Protein AF-A0A3C1F9Y5-F1 (afdb_monomer)

Solvent-accessible surface area (backbone atoms only — not comparable to full-atom values): 9747 Å² total; per-residue (Å²): 133,87,49,56,42,48,56,50,42,16,57,74,49,76,70,36,60,83,58,30,53,53,53,50,13,63,74,71,74,46,54,52,66,59,44,50,32,42,56,68,57,79,40,79,76,52,73,70,56,36,48,54,48,11,66,74,68,76,44,52,51,68,61,53,55,66,31,49,73,81,80,59,88,56,72,81,76,54,96,79,59,79,71,74,47,79,71,69,72,48,47,85,90,61,59,61,49,68,84,58,88,82,85,86,70,71,55,41,42,29,44,28,25,76,66,85,75,91,70,92,71,88,82,56,78,89,63,45,79,48,78,45,80,42,53,40,87,82,43,72,90,59,69,63,45,72,56,76,73,83,81,81,83,124

Secondary structure (DSSP, 8-state):
---HHHHHHHHHTTT--TTHHHHHHHHTT--HHHHHHHHTTSSPPPHHHHHHHHHHHT--HHHHHHTS----SS----TTS-PPPTTTT--GGG---TTS--SS-SEEEEEEESS--SS--PPPGGGEEEEEEEETTT-TT---EE--------

pLDDT: mean 71.64, std 17.08, range [34.31, 93.75]

Sequence (154 aa):
MINKFEKQLEKWNGGVLRGAQAKLARLLQVSTATVALWTTGKRRPSKGYVAQMAQLFGLDEFSVMRLFTPVTTYPEAHPFSPLPALRDAQGPENAYSADNSAAQSNSVSIPLLSAVPLHYPAFTGCEVTEWWTLPRQRTQGGKYLLDINNALWL

Foldseek 3Di:
DQQLLQVLLCVLVVNDSVCSLVVLCVQLVHDSVVSVCQSVLVDDDDLVSLVSVCVSSVHDSVVSRVSRDDPPVDDPPPPPPPPCPVVNVDDVVNQQAPPDDDDDDQKHKAFEAADDDPDDDDDDPVRGPDIDIDGCVVQPPPRHHYDPPVPPPD

Structure (mmCIF, N/CA/C/O backbone):
data_AF-A0A3C1F9Y5-F1
#
_entry.id   AF-A0A3C1F9Y5-F1
#
loop_
_atom_site.group_PDB
_atom_site.id
_atom_site.type_symbol
_atom_site.label_atom_id
_atom_site.label_alt_id
_atom_site.label_comp_id
_atom_site.label_asym_id
_atom_site.label_entity_id
_atom_site.label_seq_id
_atom_site.pdbx_PDB_ins_code
_atom_site.Cartn_x
_atom_site.Cartn_y
_atom_site.Cartn_z
_atom_site.occupancy
_atom_site.B_iso_or_equiv
_atom_site.auth_seq_id
_atom_site.auth_comp_id
_atom_site.auth_asym_id
_atom_site.auth_atom_id
_atom_site.pdbx_PDB_model_num
ATOM 1 N N . MET A 1 1 ? -12.174 16.552 3.315 1.00 50.62 1 MET A N 1
ATOM 2 C CA . MET A 1 1 ? -12.032 15.255 2.616 1.00 50.62 1 MET A CA 1
ATOM 3 C C . MET A 1 1 ? -12.418 14.172 3.614 1.00 50.62 1 MET A C 1
ATOM 5 O O . MET A 1 1 ? -11.765 14.072 4.642 1.00 50.62 1 MET A O 1
ATOM 9 N N . ILE A 1 2 ? -13.541 13.479 3.416 1.00 55.62 2 ILE A N 1
ATOM 10 C CA . ILE A 1 2 ? -14.061 12.538 4.421 1.00 55.62 2 ILE A CA 1
ATOM 11 C C . ILE A 1 2 ? -13.241 11.241 4.359 1.00 55.62 2 ILE A C 1
ATOM 13 O O . ILE A 1 2 ? -13.105 10.654 3.283 1.00 55.62 2 ILE A O 1
ATOM 17 N N . ASN A 1 3 ? -12.644 10.815 5.474 1.00 77.75 3 ASN A N 1
ATOM 18 C CA . ASN A 1 3 ? -11.781 9.638 5.473 1.00 77.75 3 ASN A CA 1
ATOM 19 C C . ASN A 1 3 ? -12.642 8.362 5.513 1.00 77.75 3 ASN A C 1
ATOM 21 O O . ASN A 1 3 ? -13.444 8.168 6.427 1.00 77.75 3 ASN A O 1
ATOM 25 N N . LYS A 1 4 ? -12.523 7.493 4.500 1.00 86.50 4 LYS A N 1
ATOM 26 C CA . LYS A 1 4 ? -13.373 6.293 4.360 1.00 86.50 4 LYS A CA 1
ATOM 27 C C . LYS A 1 4 ? -13.209 5.339 5.545 1.00 86.50 4 LYS A C 1
ATOM 29 O O . LYS A 1 4 ? -14.182 4.727 5.978 1.00 86.50 4 LYS A O 1
ATOM 34 N N . PHE A 1 5 ? -11.999 5.263 6.095 1.00 88.12 5 PHE A N 1
ATOM 35 C CA . PHE A 1 5 ? -11.703 4.465 7.281 1.00 88.12 5 PHE A CA 1
ATOM 36 C C . PHE A 1 5 ? -12.422 4.971 8.538 1.00 88.12 5 PHE A C 1
ATOM 38 O O . PHE A 1 5 ? -12.915 4.174 9.330 1.00 88.12 5 PHE A O 1
ATOM 45 N N . GLU A 1 6 ? -12.544 6.287 8.698 1.00 87.94 6 GLU A N 1
ATOM 46 C CA . GLU A 1 6 ? -13.220 6.900 9.842 1.00 87.94 6 GLU A CA 1
ATOM 47 C C . GLU A 1 6 ? -14.717 6.560 9.865 1.00 87.94 6 GLU A C 1
ATOM 49 O O . GLU A 1 6 ? -15.238 6.120 10.889 1.00 87.94 6 GLU A O 1
ATOM 54 N N . LYS A 1 7 ? -15.378 6.627 8.702 1.00 88.88 7 LYS A N 1
ATOM 55 C CA . LYS A 1 7 ? -16.774 6.187 8.547 1.00 88.88 7 LYS A CA 1
ATOM 56 C C . LYS A 1 7 ? -16.964 4.702 8.853 1.00 88.88 7 LYS A C 1
ATOM 58 O O . LYS A 1 7 ? -17.971 4.316 9.442 1.00 88.88 7 LYS A O 1
ATOM 63 N N . GLN A 1 8 ? -16.009 3.859 8.456 1.00 90.00 8 GLN A N 1
ATOM 64 C CA . GLN A 1 8 ? -16.073 2.432 8.770 1.00 90.00 8 GLN A CA 1
ATOM 65 C C . GLN A 1 8 ? -15.941 2.183 10.279 1.00 90.00 8 GLN A C 1
ATOM 67 O O . GLN A 1 8 ? -16.663 1.354 10.830 1.00 90.00 8 GLN A O 1
ATOM 72 N N . LEU A 1 9 ? -15.058 2.924 10.950 1.00 89.88 9 LEU A N 1
ATOM 73 C CA . LEU A 1 9 ? -14.882 2.895 12.403 1.00 89.88 9 LEU A CA 1
ATOM 74 C C . LEU A 1 9 ? -16.150 3.324 13.148 1.00 89.88 9 LEU A C 1
ATOM 76 O O . LEU A 1 9 ? -16.541 2.672 14.115 1.00 89.88 9 LEU A O 1
ATOM 80 N N . GLU A 1 10 ? -16.802 4.388 12.682 1.00 90.56 10 GLU A N 1
ATOM 81 C CA . GLU A 1 10 ? -18.077 4.863 13.219 1.00 90.56 10 GLU A CA 1
ATOM 82 C C . GLU A 1 10 ? -19.163 3.790 13.081 1.00 90.56 10 GLU A C 1
ATOM 84 O O . GLU A 1 10 ? -19.802 3.429 14.069 1.00 90.56 10 GLU A O 1
ATOM 89 N N . LYS A 1 11 ? -19.308 3.203 11.885 1.00 91.00 11 LYS A N 1
ATOM 90 C CA . LYS A 1 11 ? -20.265 2.119 11.621 1.00 91.00 11 LYS A CA 1
ATOM 91 C C . LYS A 1 11 ? -20.013 0.905 12.515 1.00 91.00 11 LYS A C 1
ATOM 93 O O . LYS A 1 11 ? -20.952 0.356 13.084 1.00 91.00 11 LYS A O 1
ATOM 98 N N . TRP A 1 12 ? -18.753 0.501 12.661 1.00 91.00 12 TRP A N 1
ATOM 99 C CA . TRP A 1 12 ? -18.369 -0.629 13.507 1.00 91.00 12 TRP A CA 1
ATOM 100 C C . TRP A 1 12 ? -18.643 -0.374 14.997 1.00 91.00 12 TRP A C 1
ATOM 102 O O . TRP A 1 12 ? -19.002 -1.294 15.727 1.00 91.00 12 TRP A O 1
ATOM 112 N N . ASN A 1 13 ? -18.533 0.876 15.453 1.00 90.44 13 ASN A N 1
ATOM 113 C CA . ASN A 1 13 ? -18.821 1.258 16.835 1.00 90.44 13 ASN A CA 1
ATOM 114 C C . ASN A 1 13 ? -20.280 1.710 17.057 1.00 90.44 13 ASN A C 1
ATOM 116 O O . ASN A 1 13 ? -20.561 2.426 18.016 1.00 90.44 13 ASN A O 1
ATOM 120 N N . GLY A 1 14 ? -21.206 1.313 16.177 1.00 86.88 14 GLY A N 1
ATOM 121 C CA . GLY A 1 14 ? -22.637 1.586 16.339 1.00 86.88 14 GLY A CA 1
ATOM 122 C C . GLY A 1 14 ? -23.040 3.043 16.095 1.00 86.88 14 GLY A C 1
ATOM 123 O O . GLY A 1 14 ? -23.984 3.521 16.711 1.00 86.88 14 GLY A O 1
ATOM 124 N N . GLY A 1 15 ? -22.322 3.765 15.232 1.00 84.88 15 GLY A N 1
ATOM 125 C CA . GLY A 1 15 ? -22.615 5.164 14.897 1.00 84.88 15 GLY A CA 1
ATOM 126 C C . GLY A 1 15 ? -21.922 6.189 15.800 1.00 84.88 15 GLY A C 1
ATOM 127 O O . GLY A 1 15 ? -22.164 7.383 15.670 1.00 84.88 15 GLY A O 1
ATOM 128 N N . VAL A 1 16 ? -21.067 5.753 16.733 1.00 85.62 16 VAL A N 1
ATOM 129 C CA .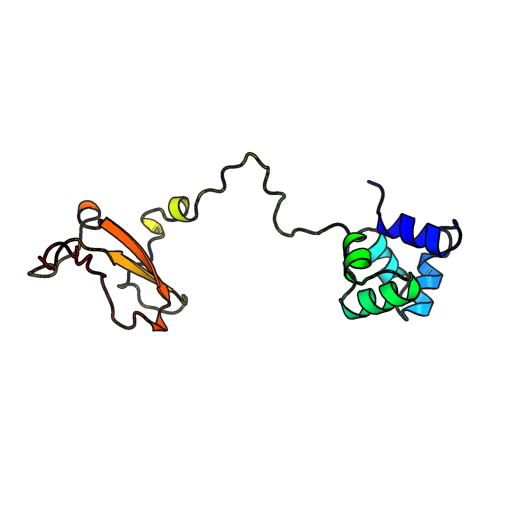 VAL A 1 16 ? -20.383 6.654 17.670 1.00 85.62 16 VAL A CA 1
ATOM 130 C C . VAL A 1 16 ? -18.892 6.703 17.367 1.00 85.62 16 VAL A C 1
ATOM 132 O O . VAL A 1 16 ? -18.159 5.749 17.624 1.00 85.62 16 VAL A O 1
ATOM 135 N N . LEU A 1 17 ? -18.412 7.852 16.888 1.00 81.75 17 LEU A N 1
ATOM 136 C CA . LEU A 1 17 ? -16.983 8.070 16.644 1.00 81.75 17 LEU A CA 1
ATOM 137 C C . LEU A 1 17 ? -16.170 8.155 17.948 1.00 81.75 17 LEU A C 1
ATOM 139 O O . LEU A 1 17 ? -15.028 7.692 18.035 1.00 81.75 17 LEU A O 1
ATOM 143 N N . ARG A 1 18 ? -16.764 8.755 18.987 1.00 79.75 18 ARG A N 1
ATOM 144 C CA . ARG A 1 18 ? -16.106 9.001 20.274 1.00 79.75 18 ARG A CA 1
ATOM 145 C C . ARG A 1 18 ? -15.729 7.670 20.928 1.00 79.75 18 ARG A C 1
ATOM 147 O O . ARG A 1 18 ? -16.585 6.877 21.296 1.00 79.75 18 ARG A O 1
ATOM 154 N N . GLY A 1 19 ? -14.427 7.428 21.069 1.00 85.69 19 GLY A N 1
ATOM 155 C CA . GLY A 1 19 ? -13.892 6.201 21.666 1.00 85.69 19 GLY A CA 1
ATOM 156 C C . GLY A 1 19 ? -13.730 5.016 20.705 1.00 85.69 19 GLY A C 1
ATOM 157 O O . GLY A 1 19 ? -13.072 4.049 21.086 1.00 85.69 19 GLY A O 1
ATOM 158 N N . ALA A 1 20 ? -14.212 5.094 19.457 1.00 90.00 20 ALA A N 1
ATOM 159 C CA . ALA A 1 20 ? -14.043 4.023 18.467 1.00 90.00 20 ALA A CA 1
ATOM 160 C C . ALA A 1 20 ? -12.556 3.726 18.197 1.00 90.00 20 ALA A C 1
ATOM 162 O O . ALA A 1 20 ? -12.133 2.571 18.195 1.00 90.00 20 ALA A O 1
ATOM 163 N N . GLN A 1 21 ? -11.739 4.778 18.078 1.00 90.50 21 GLN A N 1
ATOM 164 C CA . GLN A 1 21 ? -10.285 4.658 17.926 1.00 90.50 21 GLN A CA 1
ATOM 165 C C . GLN A 1 21 ? -9.627 3.988 19.139 1.00 90.50 21 GLN A C 1
ATOM 167 O O . GLN A 1 21 ? -8.762 3.134 18.974 1.00 90.50 21 GLN A O 1
ATOM 172 N N . ALA A 1 22 ? -10.051 4.340 20.358 1.00 91.31 22 ALA A N 1
ATOM 173 C CA . ALA A 1 22 ? -9.521 3.755 21.589 1.00 91.31 22 ALA A CA 1
ATOM 174 C C . ALA A 1 22 ? -9.911 2.282 21.745 1.00 91.31 22 ALA A C 1
ATOM 176 O O . ALA A 1 22 ? -9.108 1.468 22.196 1.00 91.31 22 ALA A O 1
ATOM 177 N N . LYS A 1 23 ? -11.127 1.928 21.328 1.00 91.88 23 LYS A N 1
ATOM 178 C CA . LYS A 1 23 ? -11.606 0.547 21.307 1.00 91.88 23 LYS A CA 1
ATOM 179 C C . LYS A 1 23 ? -10.815 -0.294 20.304 1.00 91.88 23 LYS A C 1
ATOM 181 O O . LYS A 1 23 ? -10.326 -1.357 20.670 1.00 91.88 23 LYS A O 1
ATOM 186 N N . LEU A 1 24 ? -10.622 0.210 19.084 1.00 91.81 24 LEU A N 1
ATOM 187 C CA . LEU A 1 24 ? -9.816 -0.462 18.064 1.00 91.81 24 LEU A CA 1
ATOM 188 C C . LEU A 1 24 ? -8.353 -0.617 18.510 1.00 91.81 24 LEU A C 1
ATOM 190 O O . LEU A 1 24 ? -7.775 -1.687 18.354 1.00 91.81 24 LEU A O 1
ATOM 194 N N . ALA A 1 25 ? -7.779 0.423 19.119 1.00 93.75 25 ALA A N 1
ATOM 195 C CA . ALA A 1 25 ? -6.420 0.406 19.655 1.00 93.75 25 ALA A CA 1
ATOM 196 C C . ALA A 1 25 ? -6.221 -0.707 20.697 1.00 93.75 25 ALA A C 1
ATOM 198 O O . ALA A 1 25 ? -5.254 -1.461 20.617 1.00 93.75 25 ALA A O 1
A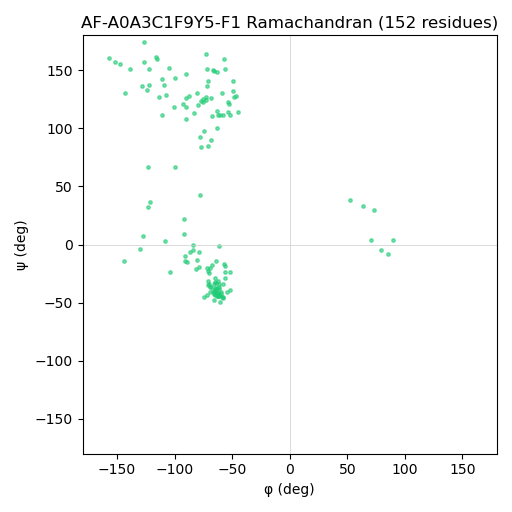TOM 199 N N . ARG A 1 26 ? -7.174 -0.864 21.628 1.00 92.56 26 ARG A N 1
ATOM 200 C CA . ARG A 1 26 ? -7.147 -1.936 22.637 1.00 92.56 26 ARG A CA 1
ATOM 201 C C . ARG A 1 26 ? -7.225 -3.330 22.019 1.00 92.56 26 ARG A C 1
ATOM 203 O O . ARG A 1 26 ? -6.493 -4.209 22.455 1.00 92.56 26 ARG A O 1
ATOM 210 N N . LEU A 1 27 ? -8.082 -3.527 21.015 1.00 92.62 27 LEU A N 1
ATOM 211 C CA . LEU A 1 27 ? -8.243 -4.832 20.361 1.00 92.62 27 LEU A CA 1
ATOM 212 C C . LEU A 1 27 ? -7.018 -5.232 19.535 1.00 92.62 27 LEU A C 1
ATOM 214 O O . LEU A 1 27 ? -6.607 -6.384 19.575 1.00 92.62 27 LEU A O 1
ATOM 218 N N . LEU A 1 28 ? -6.424 -4.278 18.817 1.00 91.62 28 LEU A N 1
ATOM 219 C CA . LEU A 1 28 ? -5.234 -4.504 17.992 1.00 91.62 28 LEU A CA 1
ATOM 220 C C . LEU A 1 28 ? -3.920 -4.424 18.788 1.00 91.62 28 LEU A C 1
ATOM 222 O O . LEU A 1 28 ? -2.852 -4.560 18.200 1.00 91.62 28 LEU A O 1
ATOM 226 N N . GLN A 1 29 ? -3.984 -4.163 20.100 1.00 92.50 29 GLN A N 1
ATOM 227 C CA . GLN A 1 29 ? -2.822 -3.948 20.973 1.00 92.50 29 GLN A CA 1
ATOM 228 C C . GLN A 1 29 ? -1.844 -2.878 20.449 1.00 92.50 29 GLN A C 1
ATOM 230 O O . GLN A 1 29 ? -0.627 -2.995 20.570 1.00 92.50 29 GLN A O 1
ATOM 235 N N . VAL A 1 30 ? -2.379 -1.800 19.874 1.00 93.31 30 VAL A N 1
ATOM 236 C CA . VAL A 1 30 ? -1.599 -0.653 19.384 1.00 93.31 30 VAL A CA 1
ATOM 237 C C . VAL A 1 30 ? -1.942 0.608 20.162 1.00 93.31 30 VAL A C 1
ATOM 239 O O . VAL A 1 30 ? -2.987 0.708 20.801 1.00 93.31 30 VAL A O 1
ATOM 242 N N . SER A 1 31 ? -1.071 1.615 20.093 1.00 93.12 31 SER A N 1
ATOM 243 C CA . SER A 1 31 ? -1.364 2.908 20.709 1.00 93.12 31 SER A CA 1
ATOM 244 C C . SER A 1 31 ? -2.532 3.614 20.005 1.00 93.12 31 SER A C 1
ATOM 246 O O . SER A 1 31 ? -2.719 3.502 18.789 1.00 93.12 31 SER A O 1
ATOM 248 N N . THR A 1 32 ? -3.288 4.417 20.753 1.00 91.56 32 THR A N 1
ATOM 249 C CA . THR A 1 32 ? -4.329 5.294 20.190 1.00 91.56 32 THR A CA 1
ATOM 250 C C . THR A 1 32 ? -3.763 6.270 19.160 1.00 91.56 32 THR A C 1
ATOM 252 O O . THR A 1 32 ? -4.417 6.545 18.157 1.00 91.56 32 THR A O 1
ATOM 255 N N . ALA A 1 33 ? -2.521 6.728 19.349 1.00 91.12 33 ALA A N 1
ATOM 256 C CA . ALA A 1 33 ? -1.809 7.574 18.394 1.00 91.12 33 ALA A CA 1
ATOM 257 C C . ALA A 1 33 ? -1.557 6.862 17.052 1.00 91.12 33 ALA A C 1
ATOM 259 O O . ALA A 1 33 ? -1.684 7.472 15.991 1.00 91.12 33 ALA A O 1
ATOM 260 N N . THR A 1 34 ? -1.257 5.560 17.075 1.00 90.94 34 THR A N 1
ATOM 261 C CA . THR A 1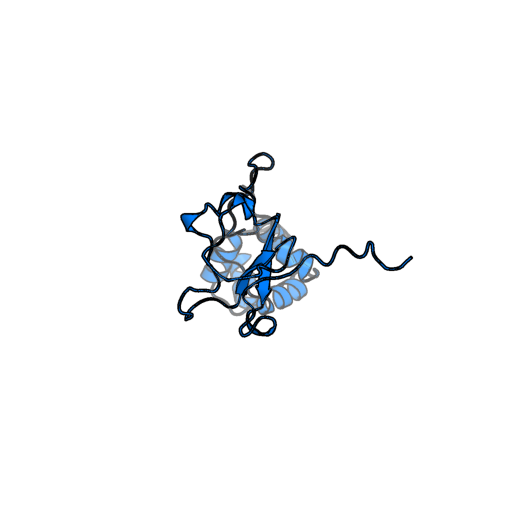 34 ? -1.094 4.746 15.862 1.00 90.94 34 THR A CA 1
ATOM 262 C C . THR A 1 34 ? -2.397 4.680 15.067 1.00 90.94 34 THR A C 1
ATOM 264 O O . THR A 1 34 ? -2.387 4.897 13.856 1.00 90.94 34 THR A O 1
ATOM 267 N N . VAL A 1 35 ? -3.527 4.462 15.745 1.00 90.88 35 VAL A N 1
ATOM 268 C CA . VAL A 1 35 ? -4.848 4.470 15.100 1.00 90.88 35 VAL A CA 1
ATOM 269 C C . VAL A 1 35 ? -5.190 5.861 14.564 1.00 90.88 35 VAL A C 1
ATOM 271 O O . VAL A 1 35 ? -5.684 5.966 13.445 1.00 90.88 35 VAL A O 1
ATOM 274 N N . ALA A 1 36 ? -4.851 6.927 15.295 1.00 88.69 36 ALA A N 1
ATOM 275 C CA . ALA A 1 36 ? -5.039 8.303 14.838 1.00 88.69 36 ALA A CA 1
ATOM 276 C C . ALA A 1 36 ? -4.231 8.620 13.559 1.00 88.69 36 ALA A C 1
ATOM 278 O O . ALA A 1 36 ? -4.704 9.319 12.658 1.00 88.69 36 ALA A O 1
ATOM 279 N N . LEU A 1 37 ? -3.015 8.076 13.430 1.00 88.38 37 LEU A N 1
ATOM 280 C CA . LEU A 1 37 ? -2.205 8.182 12.209 1.00 88.38 37 LEU A CA 1
ATOM 281 C C . LEU A 1 37 ? -2.845 7.446 11.022 1.00 88.38 37 LEU A C 1
ATOM 283 O O . LEU A 1 37 ? -2.752 7.920 9.889 1.00 88.38 37 LEU A O 1
ATOM 287 N N . TRP A 1 38 ? -3.524 6.326 11.275 1.00 90.00 38 TRP A N 1
ATOM 288 C CA . TRP A 1 38 ? -4.282 5.602 10.254 1.00 90.00 38 TRP A CA 1
ATOM 289 C C . TRP A 1 38 ? -5.559 6.349 9.846 1.00 90.00 38 TRP A C 1
ATOM 291 O O . TRP A 1 38 ? -5.827 6.496 8.655 1.00 90.00 38 TRP A O 1
ATOM 301 N N . THR A 1 39 ? -6.310 6.906 10.802 1.00 88.12 39 THR A N 1
ATOM 302 C CA . THR A 1 39 ? -7.529 7.698 10.531 1.00 88.12 39 THR A CA 1
ATOM 303 C C . THR A 1 39 ? -7.259 9.054 9.909 1.00 88.12 39 THR A C 1
ATOM 305 O O . THR A 1 39 ? -8.138 9.602 9.260 1.00 88.12 39 THR A O 1
ATOM 308 N N . THR A 1 40 ? -6.065 9.615 10.072 1.00 83.38 40 THR A N 1
ATOM 309 C CA . THR A 1 40 ? -5.664 10.843 9.364 1.00 83.38 40 THR A CA 1
ATOM 310 C C . THR A 1 40 ? -5.077 10.552 7.985 1.00 83.38 40 THR A C 1
ATOM 312 O O . THR A 1 40 ? -4.800 11.481 7.234 1.00 83.38 40 THR A O 1
ATOM 315 N N . GLY A 1 41 ? -4.873 9.275 7.637 1.00 81.50 41 GLY A N 1
ATOM 316 C CA . GLY A 1 41 ? -4.224 8.867 6.391 1.00 81.50 41 GLY A CA 1
ATOM 317 C C . GLY A 1 41 ? -2.722 9.166 6.341 1.00 81.50 41 GLY A C 1
ATOM 318 O O . GLY A 1 41 ? -2.090 8.887 5.327 1.00 81.50 41 GLY A O 1
ATOM 319 N N . LYS A 1 42 ? -2.128 9.685 7.428 1.00 82.25 42 LYS A N 1
ATOM 320 C CA . LYS A 1 42 ? -0.684 9.962 7.527 1.00 82.25 42 LYS A CA 1
ATOM 321 C C . LYS A 1 42 ? 0.157 8.690 7.465 1.00 82.25 42 LYS A C 1
ATOM 323 O O . LYS A 1 42 ? 1.311 8.733 7.053 1.00 82.25 42 LYS A O 1
ATOM 328 N N . ARG A 1 43 ? -0.398 7.560 7.910 1.00 84.62 43 ARG A N 1
ATOM 329 C CA . ARG A 1 43 ? 0.271 6.257 7.893 1.00 84.62 43 ARG A CA 1
ATOM 330 C C . ARG A 1 43 ? -0.700 5.166 7.475 1.00 84.62 43 ARG A C 1
ATOM 332 O O . ARG A 1 43 ? -1.891 5.247 7.759 1.00 84.62 43 ARG A O 1
ATOM 339 N N . ARG A 1 44 ? -0.173 4.111 6.857 1.00 85.38 44 ARG A N 1
ATOM 340 C CA . ARG A 1 44 ? -0.926 2.892 6.554 1.00 85.38 44 ARG A CA 1
ATOM 341 C C . ARG A 1 44 ? -0.640 1.786 7.575 1.00 85.38 44 ARG A C 1
ATOM 343 O O . ARG A 1 44 ? 0.500 1.683 8.043 1.00 85.38 44 ARG A O 1
ATOM 350 N N . PRO A 1 45 ? -1.645 0.977 7.944 1.00 88.62 45 PRO A N 1
ATOM 351 C CA . PRO A 1 45 ? -1.411 -0.240 8.710 1.00 88.62 45 PRO A CA 1
ATOM 352 C C . PRO A 1 45 ? -0.614 -1.251 7.876 1.00 88.62 45 PRO A C 1
ATOM 354 O O . PRO A 1 45 ? -0.708 -1.278 6.650 1.00 88.62 45 PRO A O 1
ATOM 357 N N . SER A 1 46 ? 0.190 -2.079 8.544 1.00 88.81 46 SER A N 1
ATOM 358 C CA . SER A 1 46 ? 0.874 -3.200 7.892 1.00 88.81 46 SER A CA 1
ATOM 359 C C . SER A 1 46 ? -0.118 -4.315 7.551 1.00 88.81 46 SER A C 1
ATOM 361 O O . SER A 1 46 ? -1.211 -4.374 8.117 1.00 88.81 46 SER A O 1
ATOM 363 N N . LYS A 1 47 ? 0.283 -5.242 6.670 1.00 87.31 47 LYS A N 1
ATOM 364 C CA . LYS A 1 47 ? -0.556 -6.378 6.250 1.00 87.31 47 LYS A CA 1
ATOM 365 C C . LYS A 1 47 ? -1.119 -7.176 7.438 1.00 87.31 47 LYS A C 1
ATOM 367 O O . LYS A 1 47 ? -2.288 -7.534 7.425 1.00 87.31 47 LYS A O 1
ATOM 372 N N . GLY A 1 48 ? -0.326 -7.372 8.495 1.00 88.56 48 GLY A N 1
ATOM 373 C CA . GLY A 1 48 ? -0.779 -8.061 9.709 1.00 88.56 48 GLY A CA 1
ATOM 374 C C . GLY A 1 48 ? -1.932 -7.345 10.421 1.00 88.56 48 GLY A C 1
ATOM 375 O O . GLY A 1 48 ? -2.922 -7.975 10.777 1.00 88.56 48 GLY A O 1
ATOM 376 N N . TYR A 1 49 ? -1.855 -6.018 10.566 1.00 91.38 49 TYR A N 1
ATOM 377 C CA . TYR A 1 49 ? -2.945 -5.240 11.164 1.00 91.38 49 TYR A CA 1
ATOM 378 C C . TYR A 1 49 ? -4.170 -5.154 10.252 1.00 91.38 49 TYR A C 1
ATOM 380 O O . TYR A 1 49 ? -5.291 -5.126 10.750 1.00 91.38 49 TYR A O 1
ATOM 388 N N . VAL A 1 50 ? -3.979 -5.153 8.930 1.00 92.19 50 VAL A N 1
ATOM 389 C CA . VAL A 1 50 ? -5.086 -5.225 7.964 1.00 92.19 50 VAL A CA 1
ATOM 390 C C . VAL A 1 50 ? -5.849 -6.540 8.111 1.00 92.19 50 VAL A C 1
ATOM 392 O O . VAL A 1 50 ? -7.073 -6.504 8.177 1.00 92.19 50 VAL A O 1
ATOM 395 N N . ALA A 1 51 ? -5.153 -7.672 8.245 1.00 91.56 51 ALA A N 1
ATOM 396 C CA . ALA A 1 51 ? -5.785 -8.972 8.469 1.00 91.56 51 ALA A CA 1
ATOM 397 C C . ALA A 1 51 ? -6.579 -9.013 9.789 1.00 91.56 51 ALA A C 1
ATOM 399 O O . ALA A 1 51 ? -7.714 -9.482 9.828 1.00 91.56 51 ALA A O 1
ATOM 400 N N . GLN A 1 52 ? -6.034 -8.440 10.866 1.00 92.62 52 GLN A N 1
ATOM 401 C CA . GLN A 1 52 ? -6.755 -8.337 12.141 1.00 92.62 52 GLN A CA 1
ATOM 402 C C . GLN A 1 52 ? -7.986 -7.421 12.035 1.00 92.62 52 GLN A C 1
ATOM 404 O O . GLN A 1 52 ? -9.060 -7.748 12.534 1.00 92.62 52 GLN A O 1
ATOM 409 N N . MET A 1 53 ? -7.868 -6.282 11.348 1.00 91.81 53 MET A N 1
ATOM 410 C CA . MET A 1 53 ? -9.002 -5.391 11.088 1.00 91.81 53 MET A CA 1
ATOM 411 C C . MET A 1 53 ? -10.071 -6.050 10.211 1.00 91.81 53 MET A C 1
ATOM 413 O O . MET A 1 53 ? -11.256 -5.846 10.456 1.00 91.81 53 MET A O 1
ATOM 417 N N . ALA A 1 54 ? -9.674 -6.844 9.216 1.00 93.25 54 ALA A N 1
ATOM 418 C CA . ALA A 1 54 ? -10.574 -7.615 8.362 1.00 93.25 54 ALA A CA 1
ATOM 419 C C . ALA A 1 54 ? -11.446 -8.562 9.197 1.00 93.25 54 ALA A C 1
ATOM 421 O O . ALA A 1 54 ? -12.673 -8.535 9.078 1.00 93.25 54 ALA A O 1
ATOM 422 N N . GLN A 1 55 ? -10.835 -9.281 10.144 1.00 91.81 55 GLN A N 1
ATOM 423 C CA . GLN A 1 55 ? -11.555 -10.126 11.100 1.00 91.81 55 GLN A CA 1
ATOM 424 C C . GLN A 1 55 ? -12.511 -9.320 11.992 1.00 91.81 55 GLN A C 1
ATOM 426 O O . GLN A 1 55 ? -13.659 -9.716 12.175 1.00 91.81 55 GLN A O 1
ATOM 431 N N . LEU A 1 56 ? -12.075 -8.167 12.515 1.00 91.56 56 LEU A N 1
ATOM 432 C CA . LEU A 1 56 ? -12.895 -7.332 13.406 1.00 91.56 56 LEU A CA 1
ATOM 433 C C . LEU A 1 56 ? -14.072 -6.647 12.701 1.00 91.56 56 LEU A C 1
ATOM 435 O O . LEU A 1 56 ? -15.119 -6.435 13.314 1.00 91.56 56 LEU A O 1
ATOM 439 N N . PHE A 1 57 ? -13.894 -6.263 11.437 1.00 90.50 57 PHE A N 1
ATOM 440 C CA . PHE A 1 57 ? -14.916 -5.584 10.643 1.00 90.50 57 PHE A CA 1
ATOM 441 C C . PHE A 1 57 ? -15.799 -6.545 9.842 1.00 90.50 57 PHE A C 1
ATOM 443 O O . PHE A 1 57 ? -16.792 -6.091 9.275 1.00 90.50 57 PHE A O 1
ATOM 450 N N . GLY A 1 58 ? -15.453 -7.836 9.779 1.00 89.94 58 GLY A N 1
ATOM 451 C CA . GLY A 1 58 ? -16.133 -8.813 8.925 1.00 89.94 58 GLY A CA 1
ATOM 452 C C . GLY A 1 58 ? -15.981 -8.496 7.434 1.00 89.94 58 GLY A C 1
ATOM 453 O O . GLY A 1 58 ? -16.909 -8.704 6.657 1.00 89.94 58 GLY A O 1
ATOM 454 N N . LEU A 1 59 ? -14.841 -7.920 7.045 1.00 91.00 59 LEU A N 1
ATOM 455 C CA . LEU A 1 59 ? -14.527 -7.511 5.675 1.00 91.00 59 LEU A CA 1
ATOM 456 C C . LEU A 1 59 ? -13.350 -8.324 5.140 1.00 91.00 59 LEU A C 1
ATOM 458 O O . LEU A 1 59 ? -12.547 -8.833 5.910 1.00 91.00 59 LEU A O 1
ATOM 462 N N . ASP A 1 60 ? -13.209 -8.378 3.819 1.00 92.31 60 ASP A N 1
ATOM 463 C CA . ASP A 1 60 ? -12.002 -8.909 3.185 1.00 92.31 60 ASP A CA 1
ATOM 464 C C . ASP A 1 60 ? -10.796 -7.956 3.351 1.00 92.31 60 ASP A C 1
ATOM 466 O O . ASP A 1 60 ? -10.961 -6.729 3.406 1.00 92.31 60 ASP A O 1
ATOM 470 N N . GLU A 1 61 ? -9.574 -8.504 3.377 1.00 88.25 61 GLU A N 1
ATOM 471 C CA . GLU A 1 61 ? -8.325 -7.737 3.513 1.00 88.25 61 GLU A CA 1
ATOM 472 C C . GLU A 1 61 ? -8.204 -6.639 2.447 1.00 88.25 61 GLU A C 1
ATOM 474 O O . GLU A 1 61 ? -7.816 -5.505 2.750 1.00 88.25 61 GLU A O 1
ATOM 479 N N . PHE A 1 62 ? -8.592 -6.937 1.202 1.00 86.31 62 PHE A N 1
ATOM 480 C CA . PHE A 1 62 ? -8.559 -5.970 0.110 1.00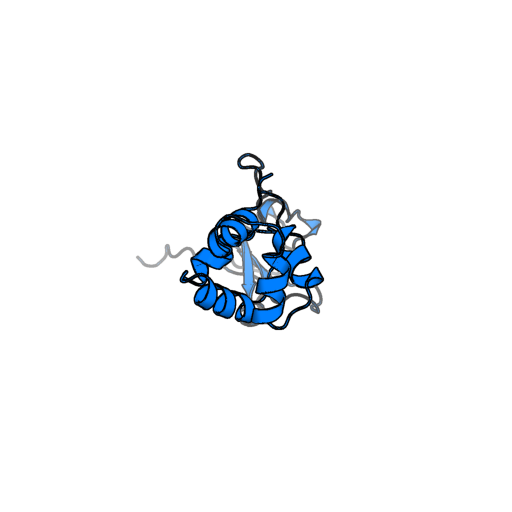 86.31 62 PHE A CA 1
ATOM 481 C C . PHE A 1 62 ? -9.534 -4.813 0.350 1.00 86.31 62 PHE A C 1
ATOM 483 O O . PHE A 1 62 ? -9.210 -3.646 0.107 1.00 86.31 62 PHE A O 1
ATOM 490 N N . SER A 1 63 ? -10.718 -5.121 0.881 1.00 87.56 63 SER A N 1
ATOM 491 C CA . SER A 1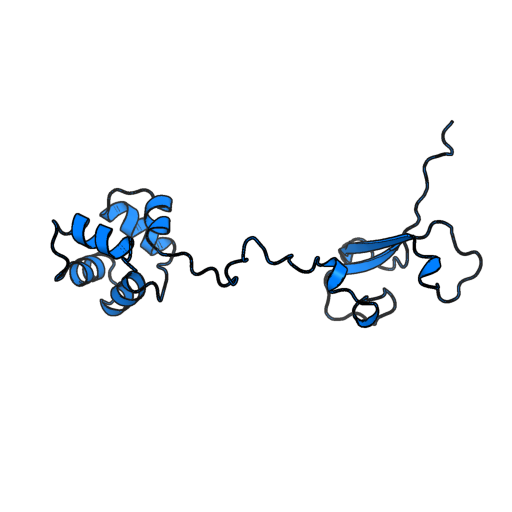 63 ? -11.741 -4.122 1.199 1.00 87.56 63 SER A CA 1
ATOM 492 C C . SER A 1 63 ? -11.280 -3.187 2.312 1.00 87.56 63 SER A C 1
ATOM 494 O O . SER A 1 63 ? -11.435 -1.972 2.189 1.00 87.56 63 SER A O 1
ATOM 496 N N . VAL A 1 64 ? -10.644 -3.732 3.354 1.00 88.75 64 VAL A N 1
ATOM 497 C CA . VAL A 1 64 ? -10.041 -2.938 4.432 1.00 88.75 64 VAL A CA 1
ATOM 498 C C . VAL A 1 64 ? -8.916 -2.060 3.894 1.00 88.75 64 VAL A C 1
ATOM 500 O O . VAL A 1 64 ? -8.855 -0.873 4.210 1.00 88.75 64 VAL A O 1
ATOM 503 N N . MET A 1 65 ? -8.063 -2.590 3.016 1.00 86.88 65 MET A N 1
ATOM 504 C CA . MET A 1 65 ? -6.965 -1.820 2.434 1.00 86.88 65 MET A CA 1
ATOM 505 C C . MET A 1 65 ? -7.457 -0.645 1.569 1.00 86.88 65 MET A C 1
ATOM 507 O O . MET A 1 65 ? -6.843 0.425 1.587 1.00 86.88 65 MET A O 1
ATOM 511 N N . ARG A 1 66 ? -8.602 -0.789 0.882 1.00 86.81 66 ARG A N 1
ATOM 512 C CA . ARG A 1 66 ? -9.253 0.297 0.119 1.00 86.81 66 ARG A CA 1
ATOM 513 C C . ARG A 1 66 ? -9.813 1.428 0.986 1.00 86.81 66 ARG A C 1
ATOM 515 O O . ARG A 1 66 ? -10.073 2.508 0.450 1.00 86.81 66 ARG A O 1
ATOM 522 N N . LEU A 1 67 ? -10.009 1.211 2.289 1.00 86.94 67 LEU A N 1
ATOM 523 C CA . LEU A 1 67 ? -10.460 2.265 3.208 1.00 86.94 67 LEU A CA 1
ATOM 524 C C . LEU A 1 67 ? -9.378 3.321 3.450 1.00 86.94 67 LEU A C 1
ATOM 526 O O . LEU A 1 67 ? -9.705 4.461 3.773 1.00 86.94 67 LEU A O 1
ATOM 530 N N . PHE A 1 68 ? -8.107 2.957 3.273 1.00 85.69 68 PHE A N 1
ATOM 531 C CA . PHE A 1 68 ? -6.979 3.866 3.427 1.00 85.69 68 PHE A CA 1
ATOM 532 C C . PHE A 1 68 ? -6.629 4.484 2.076 1.00 85.69 68 PHE A C 1
ATOM 534 O O . PHE A 1 68 ? -6.274 3.763 1.138 1.00 85.69 68 PHE A O 1
ATOM 541 N N . THR A 1 69 ? -6.681 5.816 1.981 1.00 70.44 69 THR A N 1
ATOM 542 C CA . THR A 1 69 ? -6.298 6.562 0.774 1.00 70.44 69 THR A CA 1
ATOM 543 C C . THR A 1 69 ? -4.929 6.084 0.274 1.00 70.44 69 THR A C 1
ATOM 545 O O . THR A 1 69 ? -4.013 5.916 1.090 1.00 70.44 69 THR A O 1
ATOM 548 N N . PRO A 1 70 ? -4.761 5.795 -1.029 1.00 62.03 70 PRO A N 1
ATOM 549 C CA . PRO A 1 70 ? -3.445 5.516 -1.571 1.00 62.03 70 PRO A CA 1
ATOM 550 C C . PRO A 1 70 ? -2.569 6.749 -1.404 1.00 62.03 70 PRO A C 1
ATOM 552 O O . PRO A 1 70 ? -2.785 7.765 -2.048 1.00 62.03 70 PRO A O 1
ATOM 555 N N . VAL A 1 71 ? -1.563 6.643 -0.534 1.00 56.25 71 VAL A N 1
ATOM 556 C CA . VAL A 1 71 ? -0.345 7.433 -0.694 1.00 56.25 71 VAL A CA 1
ATOM 557 C C . VAL A 1 71 ? 0.340 6.825 -1.908 1.00 56.25 71 VAL A C 1
ATOM 559 O O . VAL A 1 71 ? 1.123 5.883 -1.790 1.00 56.25 71 VAL A O 1
ATOM 562 N N . THR A 1 72 ? -0.044 7.269 -3.100 1.00 50.72 72 THR A N 1
ATOM 563 C CA . THR A 1 72 ? 0.856 7.142 -4.233 1.00 50.72 72 THR A CA 1
ATOM 564 C C . THR A 1 72 ? 2.010 8.084 -3.915 1.00 50.72 72 THR A C 1
ATOM 566 O O . THR A 1 72 ? 1.845 9.295 -3.847 1.00 50.72 72 THR A O 1
ATOM 569 N N . THR A 1 73 ? 3.186 7.527 -3.632 1.00 45.81 73 THR A N 1
ATOM 570 C CA . THR A 1 73 ? 4.436 8.309 -3.622 1.00 45.81 73 THR A CA 1
ATOM 571 C C . THR A 1 73 ? 4.750 8.838 -5.024 1.00 45.81 73 THR A C 1
ATOM 573 O O . THR A 1 73 ? 5.556 9.745 -5.188 1.00 45.81 73 THR A O 1
ATOM 576 N N . TYR A 1 74 ? 4.071 8.302 -6.037 1.00 40.47 74 TYR A N 1
ATOM 577 C CA . TYR A 1 74 ? 3.992 8.912 -7.346 1.00 40.47 74 TYR A CA 1
ATOM 578 C C . TYR A 1 74 ? 3.072 10.135 -7.265 1.00 40.47 74 TYR A C 1
ATOM 580 O O . TYR A 1 74 ? 1.938 9.981 -6.789 1.00 40.47 74 TYR A O 1
ATOM 588 N N . PRO A 1 75 ? 3.520 11.326 -7.712 1.00 44.72 75 PRO A N 1
ATOM 589 C CA . PRO A 1 75 ? 2.587 12.414 -7.976 1.00 44.72 75 PRO A CA 1
ATOM 590 C C . PRO A 1 75 ? 1.461 11.850 -8.842 1.00 44.72 75 PRO A C 1
ATOM 592 O O . PRO A 1 75 ? 1.723 10.987 -9.686 1.00 44.72 75 PRO A O 1
ATOM 595 N N . GLU A 1 76 ? 0.217 12.266 -8.587 1.00 45.19 76 GLU A N 1
ATOM 596 C CA . GLU A 1 76 ? -0.879 11.962 -9.504 1.00 45.19 76 GLU A CA 1
ATOM 597 C C . GLU A 1 76 ? -0.374 12.245 -10.916 1.00 45.19 76 GLU A C 1
ATOM 599 O O . GLU A 1 76 ? -0.029 13.382 -11.241 1.00 45.19 76 GLU A O 1
ATOM 604 N N . ALA A 1 77 ? -0.253 11.200 -11.733 1.00 49.00 77 ALA A N 1
ATOM 605 C CA . ALA A 1 77 ? -0.004 11.389 -13.142 1.00 49.00 77 ALA A CA 1
ATOM 606 C C . ALA A 1 77 ? -1.242 12.117 -13.656 1.00 49.00 77 ALA A C 1
ATOM 608 O O . ALA A 1 77 ? -2.305 11.510 -13.802 1.00 49.00 77 ALA A O 1
ATOM 609 N N . HIS A 1 78 ? -1.134 13.435 -13.834 1.00 50.31 78 HIS A N 1
ATOM 610 C CA . HIS A 1 78 ? -2.161 14.206 -14.505 1.00 50.31 78 HIS A CA 1
ATOM 611 C C . HIS A 1 78 ? -2.485 13.457 -15.802 1.00 50.31 78 HIS A C 1
ATOM 613 O O . HIS A 1 78 ? -1.555 13.181 -16.564 1.00 50.31 78 HIS A O 1
ATOM 619 N N . PRO A 1 79 ? -3.760 13.134 -16.088 1.00 53.34 79 PRO A N 1
ATOM 620 C CA . PRO A 1 79 ? -4.131 12.368 -17.281 1.00 53.34 79 PRO A CA 1
ATOM 621 C C . PRO A 1 79 ? -3.755 13.065 -18.605 1.00 53.34 79 PRO A C 1
ATOM 623 O O . PRO A 1 79 ? -3.970 12.505 -19.673 1.00 53.34 79 PRO A O 1
ATOM 626 N N . PHE A 1 80 ? -3.166 14.265 -18.532 1.00 50.84 80 PHE A N 1
ATOM 627 C CA . PHE A 1 80 ? -2.732 15.092 -19.652 1.00 50.84 80 PHE A CA 1
ATOM 628 C C . PHE A 1 80 ? -1.270 15.552 -19.585 1.00 50.84 80 PHE A C 1
ATOM 630 O O . PHE A 1 80 ? -0.864 16.344 -20.431 1.00 50.84 80 PHE A O 1
ATOM 637 N N . SER A 1 81 ? -0.456 15.080 -18.633 1.00 47.66 81 SER A N 1
ATOM 638 C CA . SER A 1 81 ? 0.993 15.241 -18.787 1.00 47.66 81 SER A CA 1
ATOM 639 C C . SER A 1 81 ? 1.490 14.102 -19.669 1.00 47.66 81 SER A C 1
ATOM 641 O O . SER A 1 81 ? 1.435 12.954 -19.219 1.00 47.66 81 SER A O 1
ATOM 643 N N . PRO A 1 82 ? 1.981 14.360 -20.897 1.00 52.91 82 PRO A N 1
ATOM 644 C CA . PRO A 1 82 ? 2.801 13.365 -21.559 1.00 52.91 82 PRO A CA 1
ATOM 645 C C . PRO A 1 82 ? 3.972 13.109 -20.616 1.00 52.91 82 PRO A C 1
ATOM 647 O O . PRO A 1 82 ? 4.769 14.006 -20.340 1.00 52.91 82 PRO A O 1
ATOM 650 N N . LEU A 1 83 ? 4.021 11.911 -20.033 1.00 49.75 83 LEU A N 1
ATOM 651 C CA . LEU A 1 83 ? 5.247 11.446 -19.408 1.00 49.75 83 LEU A CA 1
ATOM 652 C C . LEU A 1 83 ? 6.314 11.590 -20.497 1.00 49.75 83 LEU A C 1
ATOM 654 O O . LEU A 1 83 ? 6.086 11.031 -21.576 1.00 49.75 83 LEU A O 1
ATOM 658 N N . PRO A 1 84 ? 7.416 12.337 -20.280 1.00 50.47 84 PRO A N 1
ATOM 659 C CA . PRO A 1 84 ? 8.532 12.257 -21.205 1.00 50.47 84 PRO A CA 1
ATOM 660 C C . PRO A 1 84 ? 8.846 10.772 -21.308 1.00 50.47 84 PRO A C 1
ATOM 662 O O . PRO A 1 84 ? 9.016 10.088 -20.288 1.00 50.47 84 PRO A O 1
ATOM 665 N N . ALA A 1 85 ? 8.771 10.233 -22.522 1.00 53.88 85 ALA A N 1
ATOM 666 C CA . ALA A 1 85 ? 9.067 8.834 -22.716 1.00 53.88 85 ALA A CA 1
ATOM 667 C C . ALA A 1 85 ? 10.479 8.607 -22.162 1.00 53.88 85 ALA A C 1
ATOM 669 O O . ALA A 1 85 ? 11.320 9.501 -22.205 1.00 53.88 85 ALA A O 1
ATOM 670 N N . LEU A 1 86 ? 10.790 7.409 -21.668 1.00 47.38 86 LEU A N 1
ATOM 671 C CA . LEU A 1 86 ? 12.168 7.086 -21.261 1.00 47.38 86 LEU A CA 1
ATOM 672 C C . LEU A 1 86 ? 13.189 7.404 -22.386 1.00 47.38 86 LEU A C 1
ATOM 674 O O . LEU A 1 86 ? 14.356 7.661 -22.121 1.00 47.38 86 LEU A O 1
ATOM 678 N N . ARG A 1 87 ? 12.687 7.432 -23.628 1.00 44.50 87 ARG A N 1
ATOM 679 C CA . ARG A 1 87 ? 13.307 7.872 -24.884 1.00 44.50 87 ARG A CA 1
ATOM 680 C C . ARG A 1 87 ? 13.750 9.344 -24.860 1.00 44.50 87 ARG A C 1
ATOM 682 O O . ARG A 1 87 ? 14.834 9.651 -25.328 1.00 44.50 87 ARG A O 1
ATOM 689 N N . ASP A 1 88 ? 12.936 10.225 -24.280 1.00 45.47 88 ASP A N 1
ATOM 690 C CA . ASP A 1 88 ? 13.151 11.678 -24.211 1.00 45.47 88 ASP A CA 1
ATOM 691 C C . ASP A 1 88 ? 14.111 12.072 -23.075 1.00 45.47 88 ASP A C 1
ATOM 693 O O . ASP A 1 88 ? 14.718 13.138 -23.110 1.00 45.47 88 ASP A O 1
ATOM 697 N 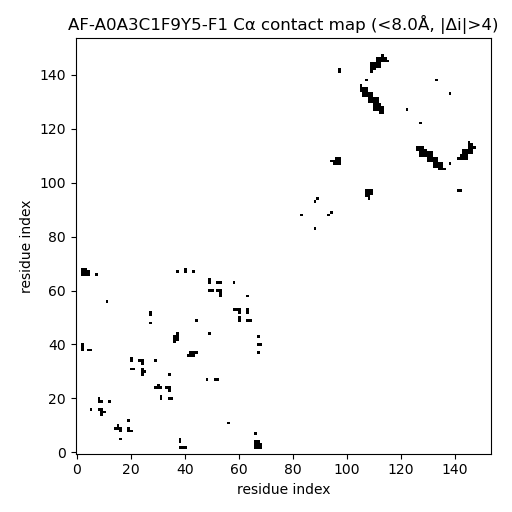N . ALA A 1 89 ? 14.278 11.209 -22.062 1.00 48.81 89 ALA A N 1
ATOM 698 C CA . ALA A 1 89 ? 15.261 11.390 -20.986 1.00 48.81 89 ALA A CA 1
ATOM 699 C C . ALA A 1 89 ? 16.690 10.973 -21.396 1.00 48.81 89 ALA A C 1
ATOM 701 O O . ALA A 1 89 ? 17.662 11.280 -20.699 1.00 48.81 89 ALA A O 1
ATOM 702 N N . GLN A 1 90 ? 16.827 10.273 -22.525 1.00 47.25 90 GLN A N 1
ATOM 703 C CA . GLN A 1 90 ? 18.102 9.848 -23.091 1.00 47.25 90 GLN A CA 1
ATOM 704 C C . GLN A 1 90 ? 18.520 10.792 -24.220 1.00 47.25 90 GLN A C 1
ATOM 706 O O . GLN A 1 90 ? 18.597 10.409 -25.384 1.00 47.25 90 GLN A O 1
ATOM 711 N N . GLY A 1 91 ? 18.816 12.042 -23.857 1.00 48.97 91 GLY A N 1
ATOM 712 C CA . GLY A 1 91 ? 19.676 12.884 -24.686 1.00 48.97 91 GLY A CA 1
ATOM 713 C C . GLY A 1 91 ? 21.039 12.205 -24.912 1.00 48.97 91 GLY A C 1
ATOM 714 O O . GLY A 1 91 ? 21.414 11.311 -24.142 1.00 48.97 91 GLY A O 1
ATOM 715 N N . PRO A 1 92 ? 21.800 12.601 -25.946 1.00 51.44 92 PRO A N 1
ATOM 716 C CA . PRO A 1 92 ? 23.097 12.000 -26.268 1.00 51.44 92 PRO A CA 1
ATOM 717 C C . PRO A 1 92 ? 24.092 12.053 -25.096 1.00 51.44 92 PRO A C 1
ATOM 719 O O . PRO A 1 92 ? 24.976 11.202 -25.022 1.00 51.44 92 PRO A O 1
ATOM 722 N N . GLU A 1 93 ? 23.927 12.980 -24.143 1.00 45.62 93 GLU A N 1
ATOM 723 C CA . GLU A 1 93 ? 24.724 13.024 -22.911 1.00 45.62 93 GLU A CA 1
ATOM 724 C C . GLU A 1 93 ? 24.462 11.874 -21.913 1.00 45.62 93 GLU A C 1
ATOM 726 O O . GLU A 1 93 ? 25.320 11.595 -21.078 1.00 45.62 93 GLU A O 1
ATOM 731 N N . ASN A 1 94 ? 23.318 11.183 -21.998 1.00 45.78 94 ASN A N 1
ATOM 732 C CA . ASN A 1 94 ? 22.897 10.131 -21.057 1.00 45.78 94 ASN A CA 1
ATOM 733 C C . ASN A 1 94 ? 22.958 8.714 -21.663 1.00 45.78 94 ASN A C 1
ATOM 735 O O . ASN A 1 94 ? 22.571 7.735 -21.012 1.00 45.78 94 ASN A O 1
ATOM 739 N N . ALA A 1 95 ? 23.434 8.581 -22.904 1.00 49.06 95 ALA A N 1
ATOM 740 C CA . ALA A 1 95 ? 23.653 7.296 -23.552 1.00 49.06 95 ALA A CA 1
ATOM 741 C C . ALA A 1 95 ? 24.905 6.628 -22.959 1.00 49.06 95 ALA A C 1
ATOM 743 O O . ALA A 1 95 ? 26.042 6.923 -23.325 1.00 49.06 95 ALA A O 1
ATOM 744 N N . TYR A 1 96 ? 24.706 5.716 -22.007 1.00 50.84 96 TYR A N 1
ATOM 745 C CA . TYR A 1 96 ? 25.784 4.890 -21.466 1.00 50.84 96 TYR A CA 1
ATOM 746 C C . TYR A 1 96 ? 26.287 3.906 -22.535 1.00 50.84 96 TYR A C 1
ATOM 748 O O . TYR A 1 96 ? 25.793 2.783 -22.643 1.00 50.84 96 TYR A O 1
ATOM 756 N N . SER A 1 97 ? 27.283 4.335 -23.310 1.00 51.56 97 SER A N 1
ATOM 757 C CA . SER A 1 97 ? 27.999 3.502 -24.280 1.00 51.56 97 SER A CA 1
ATOM 758 C C . SER A 1 97 ? 28.759 2.356 -23.610 1.00 51.56 97 SER A C 1
ATOM 760 O O . SER A 1 97 ? 29.280 2.491 -22.498 1.00 51.56 97 SER A O 1
ATOM 762 N N . ALA A 1 98 ? 28.871 1.234 -24.326 1.00 49.25 98 ALA A N 1
ATOM 763 C CA . ALA A 1 98 ? 29.579 0.023 -23.902 1.00 49.25 98 ALA A CA 1
ATOM 764 C C . ALA A 1 98 ? 31.070 0.237 -23.553 1.00 49.25 98 ALA A C 1
ATOM 766 O O . ALA A 1 98 ? 31.655 -0.604 -22.873 1.00 49.25 98 ALA A O 1
ATOM 767 N N . ASP A 1 99 ? 31.666 1.358 -23.973 1.00 50.62 99 ASP A N 1
ATOM 768 C CA . ASP A 1 99 ? 33.062 1.719 -23.694 1.00 50.62 99 ASP A CA 1
ATOM 769 C C . ASP A 1 99 ? 33.272 2.413 -22.328 1.00 50.62 99 ASP A C 1
ATOM 771 O O . ASP A 1 99 ? 34.411 2.649 -21.927 1.00 50.62 99 ASP A O 1
ATOM 775 N N . ASN A 1 100 ? 32.207 2.712 -21.570 1.00 52.47 100 ASN A N 1
ATOM 776 C CA . ASN A 1 100 ? 32.340 3.270 -20.221 1.00 52.47 100 ASN A CA 1
ATOM 777 C C . ASN A 1 100 ? 32.760 2.195 -19.200 1.00 52.47 100 ASN A C 1
ATOM 779 O O . ASN A 1 100 ? 32.077 1.180 -19.019 1.00 52.47 100 ASN A O 1
ATOM 783 N N . SER A 1 101 ? 33.857 2.454 -18.478 1.00 49.84 101 SER A N 1
ATOM 784 C CA . SER A 1 101 ? 34.347 1.624 -17.369 1.00 49.84 101 SER A CA 1
ATOM 785 C C . SER A 1 101 ? 33.246 1.391 -16.330 1.00 49.84 101 SER A C 1
ATOM 787 O O . SER A 1 101 ? 32.741 2.308 -15.685 1.00 49.84 101 SER A O 1
ATOM 789 N N . ALA A 1 102 ? 32.838 0.132 -16.209 1.00 54.41 102 ALA A N 1
ATOM 790 C CA . ALA A 1 102 ? 31.650 -0.286 -15.488 1.00 54.41 102 ALA A CA 1
ATOM 791 C C . ALA A 1 102 ? 31.857 -0.369 -13.972 1.00 54.41 102 ALA A C 1
ATOM 793 O O . ALA A 1 102 ? 32.740 -1.090 -13.516 1.00 54.41 102 ALA A O 1
ATOM 794 N N . ALA A 1 103 ? 30.956 0.247 -13.198 1.00 50.66 103 ALA A N 1
ATOM 795 C CA . ALA A 1 103 ? 30.790 -0.108 -11.783 1.00 50.66 103 ALA A CA 1
ATOM 796 C C . ALA A 1 103 ? 29.348 -0.052 -11.234 1.00 50.66 103 ALA A C 1
ATOM 798 O O . ALA A 1 103 ? 29.123 -0.595 -10.158 1.00 50.66 103 ALA A O 1
ATOM 799 N N . GLN A 1 104 ? 28.361 0.558 -11.910 1.00 55.09 104 GLN A N 1
ATOM 800 C CA . GLN A 1 104 ? 27.085 0.893 -11.238 1.00 55.09 104 GLN A CA 1
ATOM 801 C C . GLN A 1 104 ? 25.769 0.478 -11.922 1.00 55.09 104 GLN A C 1
ATOM 803 O O . GLN A 1 104 ? 24.724 0.654 -11.303 1.00 55.09 104 GLN A O 1
ATOM 808 N N . SER A 1 105 ? 25.763 -0.106 -13.131 1.00 59.62 105 SER A N 1
ATOM 809 C CA . SER A 1 105 ? 24.505 -0.464 -13.825 1.00 59.62 105 SER A CA 1
ATOM 810 C C . SER A 1 105 ? 24.375 -1.949 -14.183 1.00 59.62 105 SER A C 1
ATOM 812 O O . SER A 1 105 ? 25.309 -2.571 -14.699 1.00 59.62 105 SER A O 1
ATOM 814 N N . ASN A 1 106 ? 23.169 -2.489 -13.964 1.00 67.81 106 ASN A N 1
ATOM 815 C CA . ASN A 1 106 ? 22.761 -3.857 -14.316 1.00 67.81 106 ASN A CA 1
ATOM 816 C C . ASN A 1 106 ? 22.421 -4.026 -15.812 1.00 67.81 106 ASN A C 1
ATOM 818 O O . ASN A 1 106 ? 22.195 -5.152 -16.267 1.00 67.81 106 ASN A O 1
ATOM 822 N N . SER A 1 107 ? 22.390 -2.937 -16.583 1.00 65.56 107 SER A N 1
ATOM 823 C CA . SER A 1 107 ? 22.098 -2.934 -18.019 1.00 65.56 107 SER A CA 1
ATOM 824 C C . SER A 1 107 ? 23.186 -2.225 -18.828 1.00 65.56 107 SER A C 1
ATOM 826 O O . SER A 1 107 ? 23.941 -1.406 -18.301 1.00 65.56 107 SER A O 1
ATOM 828 N N . VAL A 1 108 ? 23.268 -2.558 -20.117 1.00 68.50 108 VAL A N 1
ATOM 829 C CA . VAL A 1 108 ? 24.137 -1.905 -21.106 1.00 68.50 108 VAL A CA 1
ATOM 830 C C . VAL A 1 108 ? 23.291 -1.506 -22.311 1.00 68.50 108 VAL A C 1
ATOM 832 O O . VAL A 1 108 ? 22.460 -2.299 -22.763 1.00 68.50 108 VAL A O 1
ATOM 835 N N . SER A 1 109 ? 23.510 -0.289 -22.808 1.00 71.19 109 SER A N 1
ATOM 836 C CA . SER A 1 109 ? 22.949 0.179 -24.073 1.00 71.19 109 SER A CA 1
ATOM 837 C C . SER A 1 109 ? 23.919 -0.139 -25.205 1.00 71.19 109 SER A C 1
ATOM 839 O O . SER A 1 109 ? 25.099 0.205 -25.136 1.00 71.19 109 SER A O 1
ATOM 841 N N . ILE A 1 110 ? 23.426 -0.829 -26.227 1.00 73.88 110 ILE A N 1
ATOM 842 C CA . ILE A 1 110 ? 24.220 -1.327 -27.350 1.00 73.88 110 ILE A CA 1
ATOM 843 C C . ILE A 1 110 ? 23.610 -0.796 -28.655 1.00 73.88 110 ILE A C 1
ATOM 845 O O . ILE A 1 110 ? 22.387 -0.888 -28.812 1.00 73.88 110 ILE A O 1
ATOM 849 N N . PRO A 1 111 ? 24.420 -0.258 -29.584 1.00 73.62 111 PRO A N 1
ATOM 850 C CA . PRO A 1 111 ? 23.929 0.158 -30.890 1.00 73.62 111 PRO A CA 1
ATOM 851 C C . PRO A 1 111 ? 23.593 -1.065 -31.755 1.00 73.62 111 PRO A C 1
ATOM 853 O O . PRO A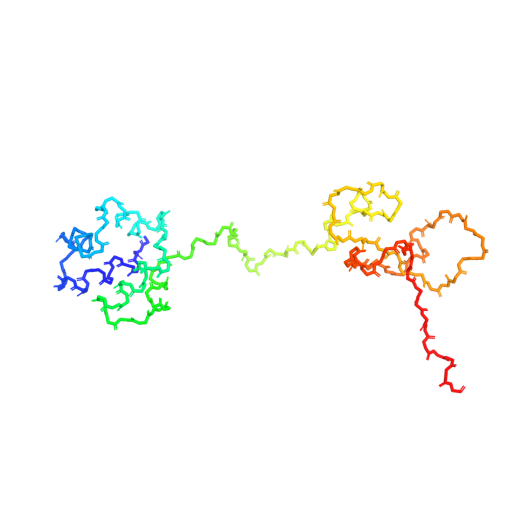 1 111 ? 24.364 -2.031 -31.808 1.00 73.62 111 PRO A O 1
ATOM 856 N N . LEU A 1 112 ? 22.453 -1.014 -32.443 1.00 77.62 112 LEU A N 1
ATOM 857 C CA . LEU A 1 112 ? 22.122 -1.911 -33.544 1.00 77.62 112 LEU A CA 1
ATOM 858 C C . LEU A 1 112 ? 22.675 -1.321 -34.842 1.00 77.62 112 LEU A C 1
ATOM 860 O O . LEU A 1 112 ? 22.433 -0.156 -35.165 1.00 77.62 112 LEU A O 1
ATOM 864 N N . LEU A 1 113 ? 23.433 -2.136 -35.568 1.00 73.25 113 LEU A N 1
ATOM 865 C CA . LEU A 1 113 ? 24.043 -1.772 -36.839 1.00 73.25 113 LEU A CA 1
ATOM 866 C C . LEU A 1 113 ? 23.377 -2.547 -37.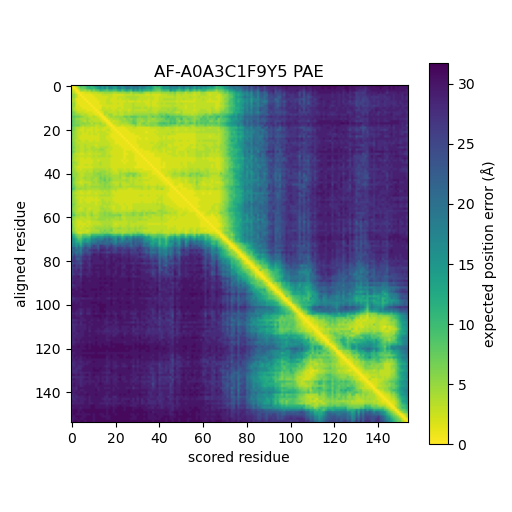978 1.00 73.25 113 LEU A C 1
ATOM 868 O O . LEU A 1 113 ? 23.062 -3.731 -37.839 1.00 73.25 113 LEU A O 1
ATOM 872 N N . SER A 1 114 ? 23.215 -1.882 -39.122 1.00 70.81 114 SER A N 1
ATOM 873 C CA . SER A 1 114 ? 22.691 -2.483 -40.356 1.00 70.81 114 SER A CA 1
ATOM 874 C C . SER A 1 114 ? 23.732 -3.312 -41.119 1.00 70.81 114 SER A C 1
ATOM 876 O O . SER A 1 114 ? 23.370 -4.142 -41.949 1.00 70.81 114 SER A O 1
ATOM 878 N N . ALA A 1 115 ? 25.024 -3.103 -40.852 1.00 67.81 115 ALA A N 1
ATOM 879 C CA . ALA A 1 115 ? 26.119 -3.827 -41.487 1.00 67.81 115 ALA A CA 1
ATOM 880 C C . ALA A 1 115 ? 27.309 -4.002 -40.536 1.00 67.81 115 ALA A C 1
ATOM 882 O O . ALA A 1 115 ? 27.511 -3.214 -39.611 1.00 67.81 115 ALA A O 1
ATOM 883 N N . VAL A 1 116 ? 28.119 -5.037 -40.787 1.00 67.06 116 VAL A N 1
ATOM 884 C CA . VAL A 1 116 ? 29.362 -5.288 -40.045 1.00 67.06 116 VAL A CA 1
ATOM 885 C C . VAL A 1 116 ? 30.440 -4.298 -40.502 1.00 67.06 116 VAL A C 1
ATOM 887 O O . VAL A 1 116 ? 30.786 -4.292 -41.686 1.00 67.06 116 VAL A O 1
ATOM 890 N N . PRO A 1 117 ? 31.021 -3.491 -39.600 1.00 62.94 117 PRO A N 1
ATOM 891 C CA . PRO A 1 117 ? 32.103 -2.575 -39.952 1.00 62.94 117 PRO A CA 1
ATOM 892 C C . PRO A 1 117 ? 33.384 -3.345 -40.311 1.00 62.94 117 PRO A C 1
ATOM 894 O O . PRO A 1 117 ? 33.866 -4.156 -39.523 1.00 62.94 117 PRO A O 1
ATOM 897 N N . LEU A 1 118 ? 33.949 -3.081 -41.494 1.00 57.88 118 LEU A N 1
ATOM 898 C CA . LEU A 1 118 ? 35.121 -3.797 -42.033 1.00 57.88 118 LEU A CA 1
ATOM 899 C C . LEU A 1 118 ? 36.436 -3.468 -41.305 1.00 57.88 118 LEU A C 1
ATOM 901 O O . LEU A 1 118 ? 37.281 -4.340 -41.117 1.00 57.88 118 LEU A O 1
ATOM 905 N N . HIS A 1 119 ? 36.599 -2.226 -40.855 1.00 59.09 119 HIS A N 1
ATOM 906 C CA . HIS A 1 119 ? 37.736 -1.755 -40.067 1.00 59.09 119 HIS A CA 1
ATOM 907 C C . HIS A 1 119 ? 37.184 -0.762 -39.052 1.00 59.09 119 HIS A C 1
ATOM 909 O O . HIS A 1 119 ? 36.385 0.090 -39.420 1.00 59.09 119 HIS A O 1
ATOM 915 N N . TYR A 1 120 ? 37.531 -0.907 -37.779 1.00 64.00 120 TYR A N 1
ATOM 916 C CA . TYR A 1 120 ? 36.799 -0.271 -36.681 1.00 64.00 120 TYR A CA 1
ATOM 917 C C . TYR A 1 120 ? 37.358 1.127 -36.343 1.00 64.00 120 TYR A C 1
ATOM 919 O O . TYR A 1 120 ? 38.433 1.215 -35.746 1.00 64.00 120 TYR A O 1
ATOM 927 N N . PRO A 1 121 ? 36.642 2.219 -36.668 1.00 57.41 121 PRO A N 1
ATOM 928 C CA . PRO A 1 121 ? 36.692 3.431 -35.851 1.00 57.41 121 PRO A CA 1
ATOM 929 C C . PRO A 1 121 ? 35.286 3.902 -35.433 1.00 57.41 121 PRO A C 1
ATOM 931 O O . PRO A 1 121 ? 34.280 3.312 -35.812 1.00 57.41 121 PRO A O 1
ATOM 934 N N . ALA A 1 122 ? 35.249 4.930 -34.580 1.00 58.94 122 ALA A N 1
ATOM 935 C CA . ALA A 1 122 ? 34.051 5.450 -33.922 1.00 58.94 122 ALA A CA 1
ATOM 936 C C . ALA A 1 122 ? 32.861 5.638 -34.878 1.00 58.94 122 ALA A C 1
ATOM 938 O O . ALA A 1 122 ? 32.982 6.311 -35.900 1.00 58.94 122 ALA A O 1
ATOM 939 N N . PHE A 1 123 ? 31.716 5.074 -34.496 1.00 61.78 123 PHE A N 1
ATOM 940 C CA . PHE A 1 123 ? 30.468 5.214 -35.238 1.00 61.78 123 PHE A CA 1
ATOM 941 C C . PHE A 1 123 ? 29.919 6.622 -35.103 1.00 61.78 123 PHE A C 1
ATOM 943 O O . PHE A 1 123 ? 29.934 7.215 -34.018 1.00 61.78 123 PHE A O 1
ATOM 950 N N . THR A 1 124 ? 29.376 7.133 -36.198 1.00 58.44 124 THR A N 1
ATOM 951 C CA . THR A 1 124 ? 28.569 8.350 -36.148 1.00 58.44 124 THR A CA 1
ATOM 952 C C . THR A 1 124 ? 27.107 7.974 -35.918 1.00 58.44 124 THR A C 1
ATOM 954 O O . THR A 1 124 ? 26.648 6.929 -36.369 1.00 58.44 124 THR A O 1
ATOM 957 N N . GLY A 1 125 ? 26.347 8.807 -35.199 1.00 56.97 125 GLY A N 1
ATOM 958 C CA . GLY A 1 125 ? 24.953 8.498 -34.839 1.00 56.97 125 GLY A CA 1
ATOM 959 C C . GLY A 1 125 ? 24.028 8.203 -36.031 1.00 56.97 125 GLY A C 1
ATOM 960 O O . GLY A 1 125 ? 22.994 7.577 -35.848 1.00 56.97 125 GLY A O 1
ATOM 961 N N . CYS A 1 126 ? 24.417 8.599 -37.246 1.00 64.25 126 CYS A N 1
ATOM 962 C CA . CYS A 1 126 ? 23.705 8.314 -38.493 1.00 64.25 126 CYS A CA 1
ATOM 963 C C . CYS A 1 126 ? 23.790 6.841 -38.939 1.00 64.25 126 CYS A C 1
ATOM 965 O O . CYS A 1 126 ? 22.987 6.409 -39.760 1.00 64.25 126 CYS A O 1
ATOM 967 N N . GLU A 1 127 ? 24.771 6.086 -38.440 1.00 64.12 127 GLU A N 1
ATOM 968 C CA . GLU A 1 127 ? 25.012 4.677 -38.791 1.00 64.12 127 GLU A CA 1
ATOM 969 C C . GLU A 1 127 ? 24.268 3.707 -37.861 1.00 64.12 127 GLU A C 1
ATOM 971 O O . GLU A 1 127 ? 24.151 2.518 -38.159 1.00 64.12 127 GLU A O 1
ATOM 976 N N . VAL A 1 128 ? 23.763 4.214 -36.731 1.00 67.19 128 VAL A N 1
ATOM 977 C CA . VAL A 1 128 ? 23.030 3.435 -35.731 1.00 67.19 128 VAL A CA 1
ATOM 978 C C . VAL A 1 128 ? 21.546 3.470 -36.070 1.00 67.19 128 VAL A C 1
ATOM 980 O O . VAL A 1 128 ? 20.931 4.535 -36.069 1.00 67.19 128 VAL A O 1
ATOM 983 N N . THR A 1 129 ? 20.960 2.304 -36.340 1.00 70.81 129 THR A N 1
ATOM 984 C CA . THR A 1 129 ? 19.527 2.201 -36.651 1.00 70.81 129 THR A CA 1
ATOM 985 C C . THR A 1 129 ? 18.679 2.379 -35.397 1.00 70.81 129 THR A C 1
ATOM 987 O O . THR A 1 129 ? 17.703 3.126 -35.401 1.00 70.81 129 THR A O 1
ATOM 990 N N . GLU A 1 130 ? 19.072 1.727 -34.304 1.00 71.00 130 GLU A N 1
ATOM 991 C CA . GLU A 1 130 ? 18.402 1.816 -33.009 1.00 71.00 130 GLU A CA 1
ATOM 992 C C . GLU A 1 130 ? 19.335 1.444 -31.852 1.00 71.00 130 GLU A C 1
ATOM 994 O O . GLU A 1 130 ? 20.355 0.780 -32.027 1.00 71.00 130 GLU A O 1
ATOM 999 N N . TRP A 1 131 ? 18.978 1.870 -30.641 1.00 69.56 131 TRP A N 1
ATOM 1000 C CA . TRP A 1 131 ? 19.692 1.521 -29.415 1.00 69.56 131 TRP A CA 1
ATOM 1001 C C . TRP A 1 131 ? 18.877 0.532 -28.592 1.00 69.56 131 TRP A C 1
ATOM 1003 O O . TRP A 1 131 ? 17.718 0.788 -28.262 1.00 69.56 131 TRP A O 1
ATOM 1013 N N . TRP A 1 132 ? 19.505 -0.575 -28.199 1.00 71.00 132 TRP A N 1
ATOM 1014 C CA . TRP A 1 132 ? 18.879 -1.600 -27.369 1.00 71.00 132 TRP A CA 1
ATOM 1015 C C . TRP A 1 132 ? 19.467 -1.611 -25.969 1.00 71.00 132 TRP A C 1
ATOM 1017 O O . TRP A 1 132 ? 20.683 -1.563 -25.792 1.00 71.00 132 TRP A O 1
ATOM 1027 N N . THR A 1 133 ? 18.599 -1.740 -24.966 1.00 72.81 133 THR A N 1
ATOM 1028 C CA . THR A 1 133 ? 19.017 -1.932 -23.574 1.00 72.81 133 THR A CA 1
ATOM 1029 C C . THR A 1 133 ? 18.902 -3.404 -23.206 1.00 72.81 133 THR A C 1
ATOM 1031 O O . THR A 1 133 ? 17.802 -3.958 -23.201 1.00 72.81 133 THR A O 1
ATOM 1034 N N . LEU A 1 134 ? 20.022 -4.036 -22.855 1.00 72.00 134 LEU A N 1
ATOM 1035 C CA . LEU A 1 134 ? 20.060 -5.449 -22.479 1.00 72.00 134 LEU A CA 1
ATOM 1036 C C . LEU A 1 134 ? 20.642 -5.651 -21.070 1.00 72.00 134 LEU A C 1
ATOM 1038 O O . LEU A 1 134 ? 21.477 -4.858 -20.620 1.00 72.00 134 LEU A O 1
ATOM 1042 N N . PRO A 1 135 ? 20.232 -6.718 -20.351 1.00 72.75 135 PRO A N 1
ATOM 1043 C CA . PRO A 1 135 ? 20.867 -7.104 -19.095 1.00 72.75 135 PRO A CA 1
ATOM 1044 C C . PRO A 1 135 ? 22.355 -7.398 -19.308 1.00 72.75 135 PRO A C 1
ATOM 1046 O O . PRO A 1 135 ? 22.702 -8.222 -20.156 1.00 72.75 135 PRO A O 1
ATOM 1049 N N . ARG A 1 136 ? 23.231 -6.813 -18.480 1.00 68.38 136 ARG A N 1
ATOM 1050 C CA . ARG A 1 136 ? 24.697 -6.951 -18.600 1.00 68.38 136 ARG A CA 1
ATOM 1051 C C . ARG A 1 136 ? 25.177 -8.409 -18.574 1.00 68.38 136 ARG A C 1
ATOM 1053 O O . ARG A 1 136 ? 26.183 -8.735 -19.192 1.00 68.38 136 ARG A O 1
ATOM 1060 N N . GLN A 1 137 ? 24.449 -9.298 -17.895 1.00 72.62 137 GLN A N 1
ATOM 1061 C CA . GLN A 1 137 ? 24.741 -10.735 -17.858 1.00 72.62 137 GLN A CA 1
ATOM 1062 C C . GLN A 1 137 ? 24.651 -11.399 -19.244 1.00 72.62 137 GLN A C 1
ATOM 1064 O O . GLN A 1 137 ? 25.384 -12.347 -19.503 1.00 72.62 137 GLN A O 1
ATOM 1069 N N . ARG A 1 138 ? 23.772 -10.911 -20.132 1.00 70.25 138 ARG A N 1
ATOM 1070 C CA . ARG A 1 138 ? 23.580 -11.465 -21.485 1.00 70.25 138 ARG A CA 1
ATOM 1071 C C . ARG A 1 138 ? 24.495 -10.846 -22.538 1.00 70.25 138 ARG A C 1
ATOM 1073 O O . ARG A 1 138 ? 24.621 -11.405 -23.617 1.00 70.25 138 ARG A O 1
ATOM 1080 N N . THR A 1 139 ? 25.124 -9.715 -22.232 1.00 67.44 139 THR A N 1
ATOM 1081 C CA . THR A 1 139 ? 25.938 -8.940 -23.178 1.00 67.44 139 THR A CA 1
ATOM 1082 C C . THR A 1 139 ? 27.362 -8.726 -22.679 1.00 67.44 139 THR A C 1
ATOM 1084 O O . THR A 1 139 ? 27.976 -7.692 -22.943 1.00 67.44 139 THR A O 1
ATOM 1087 N N . GLN A 1 140 ? 27.907 -9.689 -21.932 1.00 65.50 140 GLN A N 1
ATOM 1088 C CA . GLN A 1 140 ? 29.288 -9.617 -21.457 1.00 65.50 140 GLN A CA 1
ATOM 1089 C C . GLN A 1 140 ? 30.251 -9.551 -22.652 1.00 65.50 140 GLN A C 1
ATOM 1091 O O . GLN A 1 140 ? 30.375 -10.506 -23.411 1.00 65.50 140 GLN A O 1
ATOM 1096 N N . GLY A 1 141 ? 30.902 -8.399 -22.838 1.00 63.34 141 GLY A N 1
ATOM 1097 C CA . GLY A 1 141 ? 31.838 -8.156 -23.942 1.00 63.34 141 GLY A CA 1
ATOM 1098 C C . GLY A 1 141 ? 31.193 -7.829 -25.295 1.00 63.34 141 GLY A C 1
ATOM 1099 O O . GLY A 1 141 ? 31.913 -7.492 -26.232 1.00 63.34 141 GLY A O 1
ATOM 1100 N N . GLY A 1 142 ? 29.860 -7.877 -25.405 1.00 70.06 142 GLY A N 1
ATOM 1101 C CA . GLY A 1 142 ? 29.141 -7.483 -26.617 1.00 70.06 142 GLY A CA 1
ATOM 1102 C C . GLY A 1 142 ? 29.145 -5.964 -26.790 1.00 70.06 142 GLY A C 1
ATOM 1103 O O . GLY A 1 142 ? 28.730 -5.244 -25.883 1.00 70.06 142 GLY A O 1
ATOM 1104 N N . LYS A 1 143 ? 29.619 -5.482 -27.945 1.00 67.38 143 LYS A N 1
ATOM 1105 C CA . LYS A 1 143 ? 29.748 -4.043 -28.242 1.00 67.38 143 LYS A CA 1
ATOM 1106 C C . LYS A 1 143 ? 28.681 -3.492 -29.185 1.00 67.38 143 LYS A C 1
ATOM 1108 O O . LYS A 1 143 ? 28.431 -2.294 -29.157 1.00 67.38 143 LYS A O 1
ATOM 1113 N N . TYR A 1 144 ? 28.073 -4.343 -30.004 1.00 73.81 144 TYR A N 1
ATOM 1114 C CA . TYR A 1 144 ? 27.048 -3.990 -30.988 1.00 73.81 144 TYR A CA 1
ATOM 1115 C C . TYR A 1 144 ? 26.130 -5.191 -31.220 1.00 73.81 144 TYR A C 1
ATOM 1117 O O . TYR A 1 144 ? 26.513 -6.339 -30.976 1.00 73.81 144 TYR A O 1
ATOM 1125 N N . LEU A 1 145 ? 24.917 -4.914 -31.683 1.00 76.94 145 LEU A N 1
ATOM 1126 C CA . LEU A 1 145 ? 24.027 -5.902 -32.276 1.00 76.94 145 LEU A CA 1
ATOM 1127 C C . LEU A 1 145 ? 24.023 -5.696 -33.790 1.00 76.94 145 LEU A C 1
ATOM 1129 O O . LEU A 1 145 ? 24.237 -4.583 -34.270 1.00 76.94 145 LEU A O 1
ATOM 1133 N N . LEU A 1 146 ? 23.774 -6.764 -34.538 1.00 72.75 146 LEU A N 1
ATOM 1134 C CA . LEU A 1 146 ? 23.641 -6.712 -35.989 1.00 72.75 146 LEU A CA 1
ATOM 1135 C C . LEU A 1 146 ? 22.207 -7.057 -36.354 1.00 72.75 146 LEU A C 1
ATOM 1137 O O . LEU A 1 146 ? 21.706 -8.106 -35.941 1.00 72.75 146 LEU A O 1
ATOM 1141 N N . ASP A 1 147 ? 21.574 -6.187 -37.133 1.00 69.44 147 ASP A N 1
ATOM 1142 C CA . ASP A 1 147 ? 20.300 -6.504 -37.758 1.00 69.44 147 ASP A CA 1
ATOM 1143 C C . ASP A 1 147 ? 20.568 -7.402 -38.965 1.00 69.44 147 ASP A C 1
ATOM 1145 O O . ASP A 1 147 ? 20.878 -6.947 -40.069 1.00 69.44 147 ASP A O 1
ATOM 1149 N N . ILE A 1 148 ? 20.519 -8.714 -38.742 1.00 65.69 148 ILE A N 1
ATOM 1150 C CA . ILE A 1 148 ? 20.540 -9.678 -39.835 1.00 65.69 148 ILE A CA 1
ATOM 1151 C C . ILE A 1 148 ? 19.130 -9.668 -40.419 1.00 65.69 148 ILE A C 1
ATOM 1153 O O . ILE A 1 148 ? 18.290 -10.492 -40.056 1.00 65.69 148 ILE A O 1
ATOM 1157 N N . ASN A 1 149 ? 18.868 -8.711 -41.312 1.00 58.12 149 ASN A N 1
ATOM 1158 C CA . ASN A 1 149 ? 17.664 -8.723 -42.128 1.00 58.12 149 ASN A CA 1
ATOM 1159 C C . ASN A 1 149 ? 17.581 -10.093 -42.804 1.00 58.12 149 ASN A C 1
ATOM 1161 O O . ASN A 1 149 ? 18.402 -10.444 -43.652 1.00 58.12 149 ASN A O 1
ATOM 1165 N N . ASN A 1 150 ? 16.599 -10.889 -42.392 1.00 49.41 150 ASN A N 1
ATOM 1166 C CA . ASN A 1 150 ? 16.442 -12.288 -42.775 1.00 49.41 150 ASN A CA 1
ATOM 1167 C C . ASN A 1 150 ? 15.857 -12.412 -44.201 1.00 49.41 150 ASN A C 1
ATOM 1169 O O . ASN A 1 150 ? 14.951 -13.199 -44.452 1.00 49.41 150 ASN A O 1
ATOM 1173 N N . ALA A 1 151 ? 16.349 -11.594 -45.136 1.00 46.81 151 ALA A N 1
ATOM 1174 C CA . ALA A 1 151 ? 15.902 -11.519 -46.525 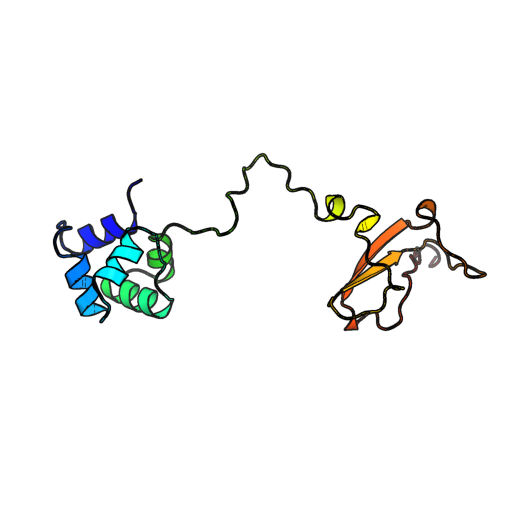1.00 46.81 151 ALA A CA 1
ATOM 1175 C C . ALA A 1 151 ? 16.704 -12.435 -47.474 1.00 46.81 151 ALA A C 1
ATOM 1177 O O . ALA A 1 151 ? 16.538 -12.347 -48.685 1.00 46.81 151 ALA A O 1
ATOM 1178 N N . LEU A 1 152 ? 17.564 -13.317 -46.947 1.00 41.28 152 LEU A N 1
ATOM 1179 C CA . LEU A 1 152 ? 18.382 -14.260 -47.728 1.00 41.28 152 LEU A CA 1
ATOM 1180 C C . LEU A 1 152 ? 18.130 -15.734 -47.360 1.00 41.28 152 LEU A C 1
ATOM 1182 O O . LEU A 1 152 ? 19.045 -16.551 -47.372 1.00 41.28 152 LEU A O 1
ATOM 1186 N N . TRP A 1 153 ? 16.875 -16.080 -47.063 1.00 41.94 153 TRP A N 1
ATOM 1187 C CA . TRP A 1 153 ? 16.395 -17.467 -47.100 1.00 41.94 153 TRP A CA 1
ATOM 1188 C C . TRP A 1 153 ? 15.192 -17.585 -48.047 1.00 41.94 153 TRP A C 1
ATOM 1190 O O . TRP A 1 153 ? 14.073 -17.831 -47.602 1.00 41.94 153 TRP A O 1
ATOM 1200 N N . LEU A 1 154 ? 15.433 -17.382 -49.345 1.00 34.31 154 LEU A N 1
ATOM 1201 C CA . LEU A 1 154 ? 14.640 -17.915 -50.460 1.00 34.31 154 LEU A CA 1
ATOM 1202 C C . LEU A 1 154 ? 15.589 -18.314 -51.592 1.00 34.31 154 LEU A C 1
ATOM 1204 O O . LEU A 1 154 ? 16.480 -17.495 -51.911 1.00 34.31 154 LEU A O 1
#

Radius of gyration: 27.96 Å; Cα contacts (8 Å, |Δi|>4): 136; chains: 1; bounding box: 60×33×73 Å

Nearest PDB structures (foldseek):
  5d4z-assembly8_U  TM=6.115E-01  e=1.931E-02  Salmonella phage SPC32H
  5d4z-assembly3_F  TM=5.946E-01  e=3.753E-02  Salmonella phage SPC32H
  6jq1-assembly1_A  TM=6.780E-01  e=8.740E-02  Deinococcus geothermalis DSM 11300
  2eby-assembly1_B  TM=8.527E-01  e=2.753E-01  Escherichia coli
  6xgt-assembly1_E  TM=6.054E-01  e=1.182E-01  Thermomyces lanuginosus

Mean predicted aligned error: 18.42 Å